Protein AF-A0A2K3LDS4-F1 (afdb_monomer_lite)

Organism: Trifolium pratense (NCBI:txid57577)

InterPro domains:
  IPR001578 Peptidase C12, ubiquitin carboxyl-terminal hydrolase [PF01088] (26-78)
  IPR001578 Peptidase C12, ubiquitin carboxyl-terminal hydrolase [PS52048] (1-93)
  IPR001578 Peptidase C12, ubiquitin carboxyl-terminal hydrolase [PTHR10589] (26-94)
  IPR038765 Papain-like cysteine peptidase superfamily [SSF54001] (24-93)

Sequence (99 aa):
MLENKGRVPVKLVVNESAISIADNLATDDVNTHFICFACVDGELYELDGRKSAPISHGPSSPSALLKDSAKAIQSMIEKNPDSLNFNVIAISKKSSDGY

Radius of gyration: 16.21 Å; chains: 1; bounding box: 44×38×44 Å

pLDDT: mean 74.81, std 20.46, range [30.16, 97.5]

Structure (mmCIF, N/CA/C/O backbone):
data_AF-A0A2K3LDS4-F1
#
_entry.id   AF-A0A2K3LDS4-F1
#
loop_
_atom_site.group_PDB
_atom_site.id
_atom_site.type_symbol
_atom_site.label_atom_id
_atom_site.label_alt_id
_atom_site.label_comp_id
_atom_site.label_asym_id
_atom_site.label_entity_id
_atom_site.label_seq_id
_atom_site.pdbx_PDB_ins_code
_atom_site.Cartn_x
_atom_site.Cartn_y
_atom_site.Cartn_z
_atom_site.occupancy
_atom_site.B_iso_or_equiv
_atom_site.auth_seq_id
_atom_site.auth_comp_id
_atom_site.auth_asym_id
_atom_site.auth_atom_id
_atom_site.pdbx_PDB_model_num
ATOM 1 N N . MET A 1 1 ? -29.052 -2.428 13.292 1.00 31.22 1 MET A N 1
ATOM 2 C CA . MET A 1 1 ? -28.456 -1.104 13.562 1.00 31.22 1 MET A CA 1
ATOM 3 C C . MET A 1 1 ? -26.984 -1.168 13.194 1.00 31.22 1 MET A C 1
ATOM 5 O O . MET A 1 1 ? -26.221 -1.775 13.927 1.00 31.22 1 MET A O 1
ATOM 9 N N . LEU A 1 2 ? -26.600 -0.610 12.049 1.00 30.16 2 LEU A N 1
ATOM 10 C CA . LEU A 1 2 ? -25.206 -0.278 11.757 1.00 30.16 2 LEU A CA 1
ATOM 11 C C . LEU A 1 2 ? -25.203 1.227 11.512 1.00 30.16 2 LEU A C 1
ATOM 13 O O . LEU A 1 2 ? -25.676 1.701 10.480 1.00 30.16 2 LEU A O 1
ATOM 17 N N . GLU A 1 3 ? -24.802 1.982 12.529 1.00 33.22 3 GLU A N 1
ATOM 18 C CA . GLU A 1 3 ? -24.664 3.429 12.427 1.00 33.22 3 GLU A CA 1
ATOM 19 C C . GLU A 1 3 ? -23.467 3.737 11.526 1.00 33.22 3 GLU A C 1
ATOM 21 O O . GLU A 1 3 ? -22.310 3.646 11.932 1.00 33.22 3 GLU A O 1
ATOM 26 N N . ASN A 1 4 ? -23.755 4.101 10.279 1.00 42.44 4 ASN A N 1
ATOM 27 C CA . ASN A 1 4 ? -22.767 4.581 9.327 1.00 42.44 4 ASN A CA 1
ATOM 28 C C . ASN A 1 4 ? -22.353 6.017 9.701 1.00 42.44 4 ASN A C 1
ATOM 30 O O . ASN A 1 4 ? -22.812 6.995 9.110 1.00 42.44 4 ASN A O 1
ATOM 34 N N . LYS A 1 5 ? -21.519 6.161 10.737 1.00 37.97 5 LYS A N 1
ATOM 35 C CA . LYS A 1 5 ? -20.929 7.446 11.140 1.00 37.97 5 LYS A CA 1
ATOM 36 C C . LYS A 1 5 ? -19.611 7.685 10.402 1.00 37.97 5 LYS A C 1
ATOM 38 O O . LYS A 1 5 ? -18.524 7.500 10.933 1.00 37.97 5 LYS A O 1
ATOM 43 N N . GLY A 1 6 ? -19.736 8.143 9.158 1.00 43.12 6 GLY A N 1
ATOM 44 C CA . GLY A 1 6 ? -18.926 9.251 8.641 1.00 43.12 6 GLY A CA 1
ATOM 45 C C . GLY A 1 6 ? -17.400 9.113 8.582 1.00 43.12 6 GLY A C 1
ATOM 46 O O . GLY A 1 6 ? -16.728 10.140 8.684 1.00 43.12 6 GLY A O 1
ATOM 47 N N . ARG A 1 7 ? -16.826 7.923 8.365 1.00 47.62 7 ARG A N 1
ATOM 48 C CA . ARG A 1 7 ? -15.384 7.789 8.090 1.00 47.62 7 ARG A CA 1
ATOM 49 C C . ARG A 1 7 ? -15.160 7.404 6.631 1.00 47.62 7 ARG A C 1
ATOM 51 O O . ARG A 1 7 ? -15.422 6.280 6.227 1.00 47.62 7 ARG A O 1
ATOM 58 N N . VAL A 1 8 ? -14.718 8.372 5.831 1.00 43.12 8 VAL A N 1
ATOM 59 C CA . VAL A 1 8 ? -14.377 8.151 4.421 1.00 43.12 8 VAL A CA 1
ATOM 60 C C . VAL A 1 8 ? -13.049 7.382 4.387 1.00 43.12 8 VAL A C 1
ATOM 62 O O . VAL A 1 8 ? -12.076 7.887 4.952 1.00 43.12 8 VAL A O 1
ATOM 65 N N . PRO A 1 9 ? -12.971 6.175 3.797 1.00 50.19 9 PRO A N 1
ATOM 66 C CA . PRO A 1 9 ? -11.705 5.463 3.676 1.00 50.19 9 PRO A CA 1
ATOM 67 C C . PRO A 1 9 ? -10.784 6.255 2.743 1.00 50.19 9 PRO A C 1
ATOM 69 O O . PRO A 1 9 ? -11.168 6.565 1.615 1.00 50.19 9 PRO A O 1
ATOM 72 N N . VAL A 1 10 ? -9.588 6.608 3.218 1.00 49.25 10 VAL A N 1
ATOM 73 C CA . VAL A 1 10 ? -8.564 7.236 2.377 1.00 49.25 10 VAL A CA 1
ATOM 74 C C . VAL A 1 10 ? -8.074 6.188 1.386 1.00 49.25 10 VAL A C 1
ATOM 76 O O . VAL A 1 10 ? 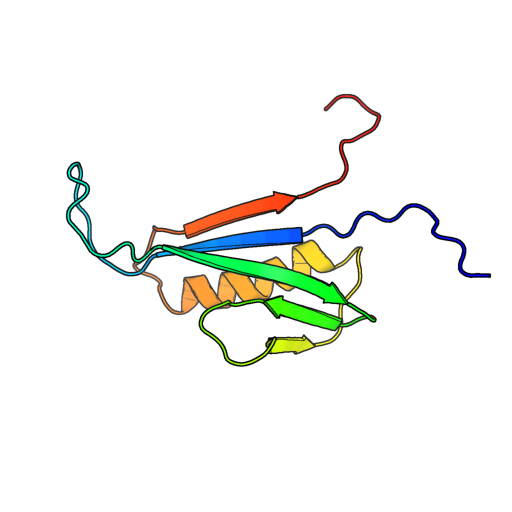-7.346 5.288 1.773 1.00 49.25 10 VAL A O 1
ATOM 79 N N . LYS A 1 11 ? -8.493 6.247 0.125 1.00 57.94 11 LYS A N 1
ATOM 80 C CA . LYS A 1 11 ? -8.018 5.296 -0.893 1.00 57.94 11 LYS A CA 1
ATOM 81 C C . LYS A 1 11 ? -6.741 5.841 -1.515 1.00 57.94 11 LYS A C 1
ATOM 83 O O . LYS A 1 11 ? -6.731 6.991 -1.955 1.00 57.94 11 LYS A O 1
ATOM 88 N N . LEU A 1 12 ? -5.679 5.043 -1.533 1.00 57.69 12 LEU A N 1
ATOM 89 C CA . LEU A 1 12 ? -4.417 5.417 -2.170 1.00 57.69 12 LEU A CA 1
ATOM 90 C C . LEU A 1 12 ? -4.306 4.673 -3.494 1.00 57.69 12 LEU A C 1
ATOM 92 O O . LEU A 1 12 ? -4.378 3.448 -3.510 1.00 57.69 12 LEU A O 1
ATOM 96 N N . VAL A 1 13 ? -4.160 5.410 -4.588 1.00 61.91 13 VAL A N 1
ATOM 97 C CA . VAL A 1 13 ? -3.967 4.843 -5.923 1.00 61.91 13 VAL A CA 1
ATOM 98 C C . VAL A 1 13 ? -2.536 5.120 -6.352 1.00 61.91 13 VAL A C 1
ATOM 100 O O . VAL A 1 13 ? -2.096 6.270 -6.336 1.00 61.91 13 VAL A O 1
ATOM 103 N N . VAL A 1 14 ? -1.822 4.071 -6.734 1.00 57.78 14 VAL A N 1
ATOM 104 C CA . VAL A 1 14 ? -0.479 4.153 -7.303 1.00 57.78 14 VAL A CA 1
ATOM 105 C C . VAL A 1 14 ? -0.540 3.773 -8.763 1.00 57.78 14 VAL A C 1
ATOM 107 O O . VAL A 1 14 ? -1.132 2.757 -9.108 1.00 57.78 14 VAL A O 1
ATOM 110 N N . ASN A 1 15 ? 0.062 4.600 -9.608 1.00 56.91 15 ASN A N 1
ATOM 111 C CA . ASN A 1 15 ? 0.407 4.237 -10.970 1.00 56.91 15 ASN A CA 1
ATOM 112 C C . ASN A 1 15 ? 1.876 3.816 -10.979 1.00 56.91 15 ASN A C 1
ATOM 114 O O . ASN A 1 15 ? 2.729 4.642 -10.655 1.00 56.91 15 ASN A O 1
ATOM 118 N N . GLU A 1 16 ? 2.161 2.567 -11.326 1.00 49.25 16 GLU A N 1
ATOM 119 C CA . GLU A 1 16 ? 3.521 2.086 -11.577 1.00 49.25 16 GLU A CA 1
ATOM 120 C C . GLU A 1 16 ? 3.665 1.825 -13.081 1.00 49.25 16 GLU A C 1
ATOM 122 O O . GLU A 1 16 ? 2.824 1.146 -13.680 1.00 49.25 16 GLU A O 1
ATOM 127 N N . SER A 1 17 ? 4.705 2.384 -13.707 1.00 54.34 17 SER A N 1
ATOM 128 C CA . SER A 1 17 ? 5.087 2.031 -15.075 1.00 54.34 17 SER A CA 1
ATOM 129 C C . SER A 1 17 ? 6.384 1.228 -15.094 1.00 54.34 17 SER A C 1
ATOM 131 O O . SER A 1 17 ? 7.327 1.502 -14.346 1.00 54.34 17 SER A O 1
ATOM 133 N N . ALA A 1 18 ? 6.437 0.255 -16.003 1.00 46.19 18 ALA A N 1
ATOM 134 C CA . ALA A 1 18 ? 7.681 -0.345 -16.454 1.00 46.19 18 ALA A CA 1
ATOM 135 C C . ALA A 1 18 ? 7.928 0.030 -17.928 1.00 46.19 18 ALA A C 1
ATOM 137 O O . ALA A 1 18 ? 7.125 -0.312 -18.790 1.00 46.19 18 ALA A O 1
ATOM 138 N N . ILE A 1 19 ? 9.090 0.651 -18.179 1.00 39.56 19 ILE A N 1
ATOM 139 C CA . ILE A 1 19 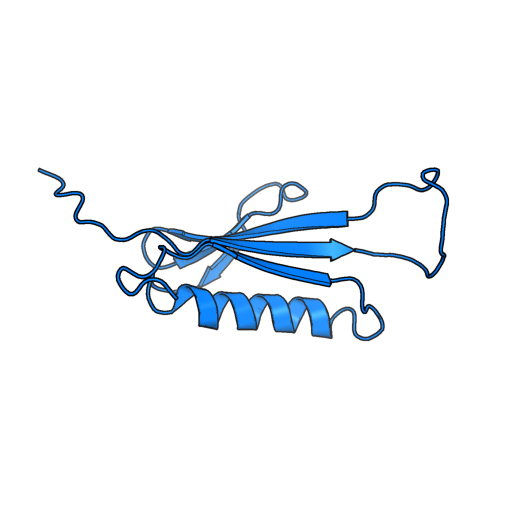? 9.854 0.776 -19.445 1.00 39.56 19 ILE A CA 1
ATOM 140 C C . ILE A 1 19 ? 9.942 2.157 -20.146 1.00 39.56 19 ILE A C 1
ATOM 142 O O . ILE A 1 19 ? 8.958 2.837 -20.409 1.00 39.56 19 ILE A O 1
ATOM 146 N N . SER A 1 20 ? 11.228 2.468 -20.402 1.00 40.78 20 SER A N 1
ATOM 147 C CA . SER A 1 20 ? 11.977 3.400 -21.268 1.00 40.78 20 SER A CA 1
ATOM 148 C C . SER A 1 20 ? 11.479 4.811 -21.589 1.00 40.78 20 SER A C 1
ATOM 150 O O . SER A 1 20 ? 10.466 5.024 -22.240 1.00 40.78 20 SER A O 1
ATOM 152 N N . ILE A 1 21 ? 12.363 5.756 -21.257 1.00 50.19 21 ILE A N 1
ATOM 153 C CA . ILE A 1 21 ? 12.531 7.101 -21.816 1.00 50.19 21 ILE A CA 1
ATOM 154 C C . ILE A 1 21 ? 12.123 7.252 -23.299 1.00 50.19 21 ILE A C 1
ATOM 156 O O . ILE A 1 21 ? 12.851 6.793 -24.169 1.00 50.19 21 ILE A O 1
ATOM 160 N N . ALA A 1 22 ? 11.048 7.985 -23.605 1.00 41.00 22 ALA A N 1
ATOM 161 C CA . ALA A 1 22 ? 10.973 8.830 -24.806 1.00 41.00 22 ALA A CA 1
ATOM 162 C C . ALA A 1 22 ? 9.713 9.706 -24.826 1.00 41.00 22 ALA A C 1
ATOM 164 O O . ALA A 1 22 ? 8.604 9.275 -24.527 1.00 41.00 22 ALA A O 1
ATOM 165 N N . ASP A 1 23 ? 9.932 10.951 -25.221 1.00 53.69 23 ASP A N 1
ATOM 166 C CA . ASP A 1 23 ? 8.944 11.964 -25.561 1.00 53.69 23 ASP A CA 1
ATOM 167 C C . ASP A 1 23 ? 8.199 11.567 -26.859 1.00 53.69 23 ASP A C 1
ATOM 169 O O . ASP A 1 23 ? 8.833 11.143 -27.823 1.00 53.69 23 ASP A O 1
ATOM 173 N N . ASN A 1 24 ? 6.878 11.766 -26.900 1.00 56.84 24 ASN A N 1
ATOM 174 C CA . ASN A 1 24 ? 6.005 11.771 -28.090 1.00 56.84 24 ASN A CA 1
ATOM 175 C C . ASN A 1 24 ? 5.958 10.523 -29.003 1.00 56.84 24 ASN A C 1
ATOM 177 O O . ASN A 1 24 ? 6.719 10.423 -29.960 1.00 56.84 24 ASN A O 1
ATOM 181 N N . LEU A 1 25 ? 4.937 9.674 -28.806 1.00 40.38 25 LEU A N 1
ATOM 182 C CA . LEU A 1 25 ? 3.992 9.124 -29.807 1.00 40.38 25 LEU A CA 1
ATOM 183 C C . LEU A 1 25 ? 3.215 7.973 -29.148 1.00 40.38 25 LEU A C 1
ATOM 185 O O . LEU A 1 25 ? 3.797 7.035 -28.617 1.00 40.38 25 LEU A O 1
ATOM 189 N N .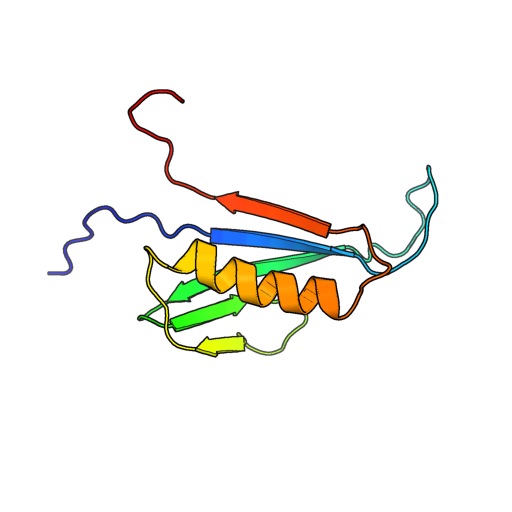 ALA A 1 26 ? 1.883 8.041 -29.158 1.00 50.53 26 ALA A N 1
ATOM 190 C CA . ALA A 1 26 ? 1.019 6.981 -28.639 1.00 50.53 26 ALA A CA 1
ATOM 191 C C . ALA A 1 26 ? 1.009 5.767 -29.591 1.00 50.53 26 ALA A C 1
ATOM 193 O O . ALA A 1 26 ? 0.029 5.535 -30.298 1.00 50.53 26 ALA A O 1
ATOM 194 N N . THR A 1 27 ? 2.117 5.026 -29.637 1.00 46.78 27 THR A N 1
ATOM 195 C CA . THR A 1 27 ? 2.255 3.768 -30.393 1.00 46.78 27 THR A CA 1
ATOM 196 C C . THR A 1 27 ? 2.838 2.615 -29.579 1.00 46.78 27 THR A C 1
ATOM 198 O O . THR A 1 27 ? 2.902 1.508 -30.104 1.00 46.78 27 THR A O 1
ATOM 201 N N . ASP A 1 28 ? 3.192 2.829 -28.311 1.00 46.00 28 ASP A N 1
ATOM 202 C CA . ASP A 1 28 ? 3.790 1.793 -27.468 1.00 46.00 28 ASP A CA 1
ATOM 203 C C . ASP A 1 28 ? 2.795 1.229 -26.446 1.00 46.00 28 ASP A C 1
ATOM 205 O O . ASP A 1 28 ? 1.915 1.930 -25.940 1.00 46.00 28 ASP A O 1
ATOM 209 N N . ASP A 1 29 ? 2.942 -0.072 -26.187 1.00 47.62 29 ASP A N 1
ATOM 210 C CA . ASP A 1 29 ? 2.195 -0.880 -25.222 1.00 47.62 29 ASP A CA 1
ATOM 211 C C . ASP A 1 29 ? 1.973 -0.090 -23.919 1.00 47.62 29 ASP A C 1
ATOM 213 O O . ASP A 1 29 ? 2.929 0.317 -23.252 1.00 47.62 29 ASP A O 1
ATOM 217 N N . VAL A 1 30 ? 0.713 0.193 -23.568 1.00 50.16 30 VAL A N 1
ATOM 218 C CA . VAL A 1 30 ? 0.385 1.031 -22.404 1.00 50.16 30 VAL A CA 1
ATOM 219 C C . VAL A 1 30 ? 0.758 0.262 -21.137 1.00 50.16 30 VAL A C 1
ATOM 221 O O . VAL A 1 30 ? -0.015 -0.540 -20.618 1.00 50.16 30 VAL A O 1
ATOM 224 N N . ASN A 1 31 ? 1.971 0.499 -20.642 1.00 58.16 31 ASN A N 1
ATOM 225 C CA . ASN A 1 31 ? 2.560 -0.277 -19.552 1.00 58.16 31 ASN A CA 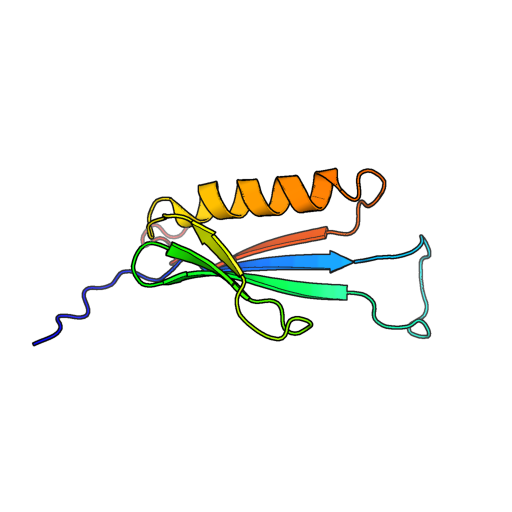1
ATOM 226 C C . ASN A 1 31 ? 2.353 0.355 -18.164 1.00 58.16 31 ASN A C 1
ATOM 228 O O . ASN A 1 31 ? 3.033 -0.002 -17.202 1.00 58.16 31 ASN A O 1
ATOM 232 N N . THR A 1 32 ? 1.422 1.303 -18.054 1.00 62.16 32 THR A N 1
ATOM 233 C CA . THR A 1 32 ? 1.011 1.934 -16.795 1.00 62.16 32 THR A CA 1
ATOM 234 C C . THR A 1 32 ? -0.094 1.122 -16.128 1.00 62.16 32 THR A C 1
ATOM 236 O O . THR A 1 32 ? -1.097 0.764 -16.749 1.00 62.16 32 THR A O 1
ATOM 239 N N . HIS A 1 33 ? 0.094 0.799 -14.850 1.00 79.88 33 HIS A N 1
ATOM 240 C CA . HIS A 1 33 ? -0.832 -0.022 -14.082 1.00 79.88 33 HIS A CA 1
ATOM 241 C C . HIS A 1 33 ? -1.244 0.669 -12.785 1.00 79.88 33 HIS A C 1
ATOM 243 O O . HIS A 1 33 ? -0.406 1.202 -12.062 1.00 79.88 33 HIS A O 1
ATOM 249 N N . PHE A 1 34 ? -2.544 0.629 -12.484 1.00 84.31 34 PHE A N 1
ATOM 250 C CA . PHE A 1 34 ? -3.091 1.184 -11.254 1.00 84.31 34 PHE A CA 1
ATOM 251 C C . PHE A 1 34 ? -3.266 0.115 -10.181 1.00 84.31 34 PHE A C 1
ATOM 253 O O . PHE A 1 34 ? -4.008 -0.849 -10.371 1.00 84.31 34 PHE A O 1
ATOM 260 N N . ILE A 1 35 ? -2.669 0.374 -9.024 1.00 89.19 35 ILE A N 1
ATOM 261 C CA . ILE A 1 35 ? -2.801 -0.415 -7.803 1.00 89.19 35 ILE A CA 1
ATOM 262 C C . ILE A 1 35 ? -3.504 0.442 -6.757 1.00 89.19 35 ILE A C 1
ATOM 264 O O . ILE A 1 35 ? -3.171 1.614 -6.573 1.00 89.19 35 ILE A O 1
ATOM 268 N N . CYS A 1 36 ? -4.489 -0.125 -6.066 1.00 91.94 36 CYS A N 1
ATOM 269 C CA . CYS A 1 36 ? -5.233 0.574 -5.023 1.00 91.94 36 CYS A CA 1
ATOM 270 C C . CYS A 1 36 ? -4.977 -0.057 -3.654 1.00 91.94 36 CYS A C 1
ATOM 272 O O . CYS A 1 36 ? -5.086 -1.269 -3.504 1.00 91.94 36 CYS A O 1
ATOM 274 N N . PHE A 1 37 ? -4.701 0.767 -2.646 1.00 93.56 37 PHE A N 1
ATOM 275 C CA . PHE A 1 37 ? -4.605 0.336 -1.257 1.00 93.56 37 PHE A CA 1
ATOM 276 C C . PHE A 1 37 ? -5.841 0.755 -0.461 1.00 93.56 37 PHE A C 1
ATOM 278 O O . PHE A 1 37 ? -6.281 1.913 -0.512 1.00 93.56 37 PHE A O 1
ATOM 285 N N . ALA A 1 38 ? -6.393 -0.189 0.300 1.00 91.38 38 ALA A N 1
ATOM 286 C CA . ALA A 1 38 ? -7.573 0.018 1.130 1.00 91.38 38 ALA A CA 1
ATOM 287 C C . ALA A 1 38 ? -7.451 -0.707 2.473 1.00 91.38 38 ALA A C 1
ATOM 289 O O . ALA A 1 38 ? -6.937 -1.819 2.545 1.00 91.38 38 ALA A O 1
ATOM 290 N N . CYS A 1 39 ? -7.978 -0.091 3.534 1.00 92.69 39 CYS A N 1
ATOM 291 C CA . CYS A 1 39 ? -8.172 -0.767 4.811 1.00 92.69 39 CYS A CA 1
ATOM 292 C C . CYS A 1 39 ? -9.581 -1.368 4.852 1.00 92.69 39 CYS A C 1
ATOM 294 O O . CYS A 1 39 ? -10.564 -0.623 4.787 1.00 92.69 39 CYS A O 1
ATOM 296 N N . VAL A 1 40 ? -9.671 -2.690 4.960 1.00 90.75 40 VAL A N 1
ATOM 297 C CA . VAL A 1 40 ? -10.930 -3.440 5.066 1.00 90.75 40 VAL A CA 1
ATOM 298 C C . VAL A 1 40 ? -10.824 -4.340 6.289 1.00 90.75 40 VAL A C 1
ATOM 300 O O . VAL A 1 40 ? -9.824 -5.030 6.449 1.00 90.75 40 VAL A O 1
ATOM 303 N N . ASP A 1 41 ? -11.809 -4.267 7.185 1.00 92.88 41 ASP A N 1
ATOM 304 C CA . ASP A 1 41 ? -11.898 -5.094 8.399 1.00 92.88 41 ASP A CA 1
ATOM 305 C C . ASP A 1 41 ? -10.622 -5.136 9.268 1.00 92.88 41 ASP A C 1
ATOM 307 O O . ASP A 1 41 ? -10.315 -6.133 9.911 1.00 92.88 41 ASP A O 1
ATOM 311 N N . GLY A 1 42 ? -9.892 -4.014 9.335 1.00 93.88 42 GLY A N 1
ATOM 312 C CA . GLY A 1 42 ? -8.678 -3.886 10.154 1.00 93.88 42 GLY A CA 1
ATOM 313 C C . GLY A 1 42 ? -7.395 -4.365 9.472 1.00 93.88 42 GLY A C 1
ATOM 314 O O . GLY A 1 42 ? -6.367 -4.498 10.132 1.00 93.88 42 GLY A O 1
ATOM 315 N N . GLU A 1 43 ? -7.425 -4.586 8.160 1.00 95.94 43 GLU A N 1
ATOM 316 C CA . GLU A 1 43 ? -6.303 -5.116 7.385 1.00 95.94 43 GLU A CA 1
ATOM 317 C C . GLU A 1 43 ? -6.045 -4.261 6.140 1.00 95.94 43 GLU A C 1
ATOM 319 O O . GLU A 1 43 ? -6.976 -3.690 5.564 1.00 95.94 43 GLU A O 1
ATOM 324 N N . LEU A 1 44 ? -4.774 -4.105 5.762 1.00 95.81 44 LEU A N 1
ATOM 325 C CA . LEU A 1 44 ? -4.364 -3.392 4.556 1.00 95.81 44 LEU A CA 1
ATOM 326 C C . LEU A 1 44 ? -4.364 -4.351 3.369 1.00 95.81 44 LEU A C 1
ATOM 328 O O . LEU A 1 44 ? -3.616 -5.326 3.359 1.00 95.81 44 LEU A O 1
ATOM 332 N N . TYR A 1 45 ? -5.141 -4.017 2.346 1.00 95.50 45 TYR A N 1
ATOM 333 C CA . TYR A 1 45 ? -5.185 -4.757 1.095 1.00 95.50 45 TYR A CA 1
ATOM 334 C C . TYR A 1 45 ? -4.644 -3.936 -0.064 1.00 95.50 45 TYR A C 1
ATOM 336 O O . TYR A 1 45 ? -4.997 -2.769 -0.232 1.00 95.50 45 TYR A O 1
ATOM 344 N N . GLU A 1 46 ? -3.843 -4.597 -0.889 1.00 94.25 46 GLU A N 1
ATOM 345 C CA . GLU A 1 46 ? -3.467 -4.181 -2.232 1.00 94.25 46 GLU A CA 1
ATOM 346 C C . GLU A 1 46 ? -4.432 -4.818 -3.239 1.00 94.25 46 GLU A C 1
ATOM 348 O O . GLU A 1 46 ? -4.634 -6.036 -3.264 1.00 94.25 46 GLU A O 1
ATOM 353 N N . LEU A 1 47 ? -5.037 -3.971 -4.064 1.00 90.75 47 LEU A N 1
ATOM 354 C CA . LEU A 1 47 ? -5.981 -4.320 -5.115 1.00 90.75 47 LEU A CA 1
ATOM 355 C C . LEU A 1 47 ? -5.321 -4.021 -6.461 1.00 90.75 47 LEU A C 1
ATOM 357 O O . LEU A 1 47 ? -5.310 -2.879 -6.925 1.00 90.75 47 LEU A O 1
ATOM 361 N N . ASP A 1 48 ? -4.768 -5.068 -7.059 1.00 87.69 48 ASP A N 1
ATOM 362 C CA . ASP A 1 48 ? -4.065 -5.057 -8.338 1.00 87.69 48 ASP A CA 1
ATOM 363 C C . ASP A 1 48 ? -4.875 -5.902 -9.336 1.00 87.69 48 ASP A C 1
ATOM 365 O O . ASP A 1 48 ? -5.094 -7.097 -9.133 1.00 87.69 48 ASP A O 1
ATOM 369 N N . GLY A 1 49 ? -5.343 -5.271 -10.416 1.00 83.62 49 GLY A N 1
ATOM 370 C CA . GLY A 1 49 ? -6.176 -5.923 -11.434 1.00 83.62 49 GLY A CA 1
ATOM 371 C C . GLY A 1 49 ? -5.453 -6.969 -12.295 1.00 83.62 49 GLY A C 1
ATOM 372 O O . GLY A 1 49 ? -6.110 -7.701 -13.030 1.00 83.62 49 GLY A O 1
ATOM 373 N N . ARG A 1 50 ? -4.119 -7.049 -12.228 1.00 86.44 50 ARG A N 1
ATOM 374 C CA . ARG A 1 50 ? -3.301 -8.089 -12.877 1.00 86.44 50 ARG A CA 1
ATOM 375 C C . ARG A 1 50 ? -3.150 -9.332 -11.995 1.00 86.44 50 ARG A C 1
ATOM 377 O O . ARG A 1 50 ? -2.637 -10.347 -12.466 1.00 86.44 50 ARG A O 1
ATOM 384 N N . LYS A 1 51 ? -3.589 -9.278 -10.735 1.00 86.12 51 LYS A N 1
ATOM 385 C CA . LYS A 1 51 ? -3.517 -10.391 -9.782 1.00 86.12 51 LYS A CA 1
ATOM 386 C C . LYS A 1 51 ? -4.857 -11.104 -9.661 1.00 86.12 51 LYS A C 1
ATOM 388 O O . LYS A 1 51 ? -5.919 -10.532 -9.874 1.00 86.12 51 LYS A O 1
ATOM 393 N N . SER A 1 52 ? -4.804 -12.387 -9.311 1.00 92.62 52 SER A N 1
ATOM 394 C CA . SER A 1 52 ? -5.998 -13.232 -9.186 1.00 92.62 52 SER A CA 1
ATOM 395 C C . SER A 1 52 ? -6.837 -12.931 -7.940 1.00 92.62 52 SER A C 1
ATOM 397 O O . SER A 1 52 ? -8.005 -13.313 -7.890 1.00 92.62 52 SER A O 1
ATOM 399 N N . ALA A 1 53 ? -6.252 -12.276 -6.933 1.00 91.81 53 ALA A N 1
ATOM 400 C CA . ALA A 1 53 ? -6.896 -11.938 -5.671 1.00 91.81 53 ALA A CA 1
ATOM 401 C C . ALA A 1 53 ? -6.216 -10.726 -4.999 1.00 91.81 53 ALA A C 1
ATOM 403 O O . ALA A 1 53 ? -5.058 -10.432 -5.312 1.00 91.81 53 ALA A O 1
ATOM 404 N N . PRO A 1 54 ? -6.900 -10.050 -4.051 1.00 92.56 54 PRO A N 1
ATOM 405 C CA . PRO A 1 54 ? -6.285 -9.048 -3.182 1.00 92.56 54 PRO A CA 1
ATOM 406 C C . PRO A 1 54 ? -5.074 -9.601 -2.423 1.00 92.56 54 PRO A C 1
ATOM 408 O O . PRO A 1 54 ? -5.103 -10.739 -1.950 1.00 92.56 54 PRO A O 1
ATOM 411 N N . ILE A 1 55 ? -4.040 -8.779 -2.246 1.00 95.19 55 ILE A N 1
ATOM 412 C CA . ILE A 1 55 ? -2.887 -9.114 -1.400 1.00 95.19 55 ILE A CA 1
ATOM 413 C C . ILE A 1 55 ? -3.047 -8.433 -0.048 1.00 95.19 55 ILE A C 1
ATOM 415 O O . ILE A 1 55 ? -3.220 -7.217 0.017 1.00 95.19 55 ILE A O 1
ATOM 419 N N . SER A 1 56 ? -2.941 -9.211 1.027 1.00 96.25 56 SER A N 1
ATOM 420 C CA . SER A 1 56 ? -2.832 -8.663 2.377 1.00 96.25 56 SER A CA 1
ATOM 421 C C . SER A 1 56 ? -1.412 -8.179 2.670 1.00 96.25 56 SER A C 1
ATOM 423 O O . SER A 1 56 ? -0.433 -8.883 2.419 1.00 96.25 56 SER A O 1
ATOM 425 N N . HIS A 1 57 ? -1.328 -6.990 3.260 1.00 95.75 57 HIS A N 1
ATOM 426 C CA . HIS A 1 57 ? -0.118 -6.393 3.831 1.00 95.75 57 HIS A CA 1
ATOM 427 C C . HIS A 1 57 ? -0.149 -6.365 5.371 1.00 95.7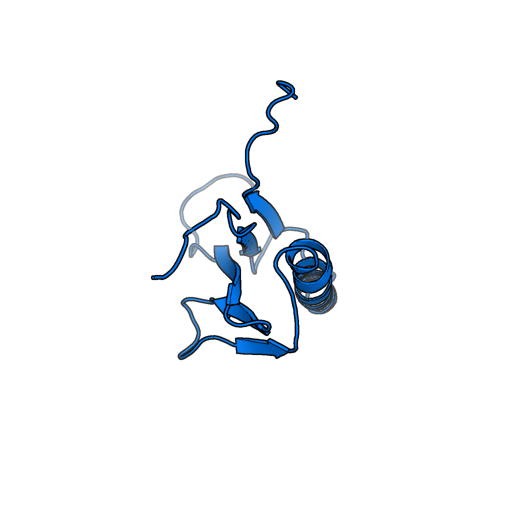5 57 HIS A C 1
ATOM 429 O O . HIS A 1 57 ? 0.696 -5.731 6.003 1.00 95.75 57 HIS A O 1
ATOM 435 N N . GLY A 1 58 ? -1.107 -7.065 5.988 1.00 97.19 58 GLY A N 1
ATOM 436 C CA . GLY A 1 58 ? -1.251 -7.179 7.439 1.00 97.19 58 GLY A CA 1
ATOM 437 C C . GLY A 1 58 ? -2.098 -6.079 8.102 1.00 97.19 58 GLY A C 1
ATOM 438 O O . GLY A 1 58 ? -2.764 -5.292 7.421 1.00 97.19 58 GLY A O 1
ATOM 439 N N . PRO A 1 59 ? -2.120 -6.035 9.451 1.00 97.50 59 PRO A N 1
ATOM 440 C CA . PRO A 1 59 ? -3.034 -5.183 10.210 1.00 97.50 59 PRO A CA 1
ATOM 441 C C . PRO A 1 59 ? -2.868 -3.691 9.912 1.00 97.50 59 PRO A C 1
ATOM 443 O O . PRO A 1 59 ? -1.753 -3.1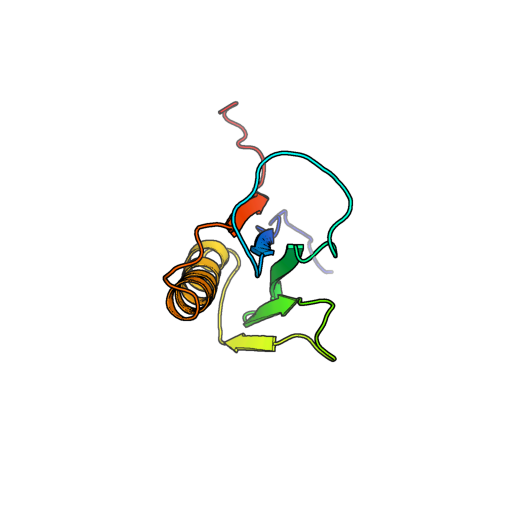71 9.875 1.00 97.50 59 PRO A O 1
ATOM 446 N N . SER A 1 60 ? -3.985 -2.979 9.772 1.00 96.31 60 SER A N 1
ATOM 447 C CA . SER A 1 60 ? -4.011 -1.525 9.604 1.00 96.31 60 SER A CA 1
ATOM 448 C C . SER A 1 60 ? -5.316 -0.919 10.138 1.00 96.31 60 SER A C 1
ATOM 450 O O . SER A 1 60 ? -6.151 -1.576 10.754 1.00 96.31 60 SER A O 1
ATOM 452 N N . SER A 1 61 ? -5.483 0.388 9.960 1.00 93.31 61 SER A N 1
ATOM 453 C CA . SER A 1 61 ? -6.678 1.123 10.372 1.00 93.31 61 SER A CA 1
ATOM 454 C C . SER A 1 61 ? -6.914 2.322 9.456 1.00 93.31 61 SER A C 1
ATOM 456 O O . SER A 1 61 ? -5.966 2.807 8.838 1.00 93.31 61 SER A O 1
ATOM 458 N N . PRO A 1 62 ? -8.124 2.911 9.427 1.00 88.38 62 PRO A N 1
ATOM 459 C CA . PRO A 1 62 ? -8.377 4.122 8.646 1.00 88.38 62 PRO A CA 1
ATOM 460 C C . PRO A 1 62 ? -7.416 5.286 8.948 1.00 88.38 62 PRO A C 1
ATOM 462 O O . PRO A 1 62 ? -7.125 6.082 8.064 1.00 88.38 62 PRO A O 1
ATOM 465 N N . SER A 1 63 ? -6.916 5.396 10.184 1.00 89.81 63 SER A N 1
ATOM 466 C CA . SER A 1 63 ? -5.924 6.410 10.580 1.00 89.81 63 SER A CA 1
ATOM 467 C C . SER A 1 63 ? -4.486 6.063 10.193 1.00 89.81 63 SER A C 1
ATOM 469 O O . SER A 1 63 ? -3.671 6.969 10.051 1.00 89.81 63 SER A O 1
ATOM 471 N N . ALA A 1 64 ? -4.161 4.778 10.041 1.00 92.31 64 ALA A N 1
ATOM 472 C CA . ALA A 1 64 ? -2.821 4.315 9.678 1.00 92.31 64 ALA A CA 1
ATOM 473 C C . ALA A 1 64 ? -2.668 4.048 8.170 1.00 92.31 64 ALA A C 1
ATOM 475 O O . ALA A 1 64 ? -1.546 4.017 7.674 1.00 92.31 64 ALA A O 1
ATOM 476 N N . LEU A 1 65 ? -3.783 3.946 7.437 1.00 89.88 65 LEU A N 1
ATOM 477 C CA . LEU A 1 65 ? -3.860 3.551 6.030 1.00 89.88 65 LEU A CA 1
ATOM 478 C C . LEU A 1 65 ? -2.863 4.285 5.131 1.00 89.88 65 LEU A C 1
ATOM 480 O O . LEU A 1 65 ? -2.140 3.637 4.381 1.00 89.88 65 LEU A O 1
ATOM 484 N N . LEU A 1 66 ? -2.761 5.614 5.238 1.00 90.56 66 LEU A N 1
ATOM 485 C CA . LEU A 1 66 ? -1.794 6.382 4.447 1.00 90.56 66 LEU A CA 1
ATOM 486 C C . LEU A 1 66 ? -0.348 5.955 4.743 1.00 90.56 66 LEU A C 1
ATOM 488 O O . LEU A 1 66 ? 0.431 5.734 3.821 1.00 90.56 66 LEU A O 1
ATOM 492 N N . LYS A 1 67 ? 0.003 5.819 6.027 1.00 94.38 67 LYS A N 1
ATOM 493 C CA . LYS A 1 67 ? 1.356 5.457 6.463 1.00 94.38 67 LYS A CA 1
ATOM 494 C C . LYS A 1 67 ? 1.707 4.023 6.076 1.00 94.38 67 LYS A C 1
ATOM 496 O O . LYS A 1 67 ? 2.826 3.779 5.642 1.00 94.38 67 LYS A O 1
ATOM 501 N N . ASP A 1 68 ? 0.782 3.087 6.246 1.00 95.50 68 ASP A N 1
ATOM 502 C CA . ASP A 1 68 ? 1.039 1.677 5.953 1.00 95.50 68 ASP A CA 1
ATOM 503 C C . ASP A 1 68 ? 1.082 1.417 4.445 1.00 95.50 68 ASP A C 1
ATOM 505 O O . ASP A 1 68 ? 1.993 0.738 3.976 1.00 95.50 68 ASP A O 1
ATOM 509 N N . SER A 1 69 ? 0.205 2.060 3.667 1.00 93.06 69 SER A N 1
ATOM 510 C CA . SER A 1 69 ? 0.280 2.003 2.202 1.00 93.06 69 SER A CA 1
ATOM 511 C C . SER A 1 69 ? 1.579 2.625 1.687 1.00 93.06 69 SER A C 1
ATOM 513 O O . SER A 1 69 ? 2.215 2.064 0.804 1.00 93.06 69 SER A O 1
ATOM 515 N N . ALA A 1 70 ? 2.031 3.744 2.267 1.00 92.75 70 ALA A N 1
ATOM 516 C CA . ALA A 1 70 ? 3.298 4.364 1.879 1.00 92.75 70 ALA A CA 1
ATOM 517 C C . ALA A 1 70 ? 4.499 3.422 2.063 1.00 92.75 70 ALA A C 1
ATOM 519 O O . ALA A 1 70 ? 5.397 3.438 1.228 1.00 92.75 70 ALA A O 1
ATOM 520 N N . LYS A 1 71 ? 4.507 2.573 3.100 1.00 94.81 71 LYS A N 1
ATOM 521 C CA . LYS A 1 71 ? 5.555 1.549 3.269 1.00 94.81 71 LYS A CA 1
ATOM 522 C C . LYS A 1 71 ? 5.511 0.512 2.148 1.00 94.81 71 LYS A C 1
ATOM 524 O O . LYS A 1 71 ? 6.549 0.209 1.574 1.00 94.81 71 LYS A O 1
ATOM 529 N N . ALA A 1 72 ? 4.321 0.005 1.816 1.00 91.62 72 ALA A N 1
ATOM 530 C CA . ALA A 1 72 ? 4.161 -0.957 0.726 1.00 91.62 72 ALA A CA 1
ATOM 531 C C . ALA A 1 72 ? 4.644 -0.369 -0.611 1.00 91.62 72 ALA A C 1
ATOM 533 O O . ALA A 1 72 ? 5.386 -1.019 -1.341 1.00 91.62 72 ALA A O 1
ATOM 534 N N . ILE A 1 73 ? 4.303 0.893 -0.882 1.00 91.25 73 ILE A N 1
ATOM 535 C CA . ILE A 1 73 ? 4.717 1.621 -2.089 1.00 91.25 73 ILE A CA 1
ATOM 536 C C . ILE A 1 73 ? 6.226 1.865 -2.112 1.00 91.25 73 ILE A C 1
ATOM 538 O O . ILE A 1 73 ? 6.849 1.683 -3.153 1.00 91.25 73 ILE A O 1
ATOM 542 N N . GLN A 1 74 ? 6.834 2.233 -0.981 1.00 90.94 74 GLN A N 1
ATOM 543 C CA . GLN A 1 74 ? 8.292 2.360 -0.883 1.00 90.94 74 GLN A CA 1
ATOM 544 C C . GLN A 1 74 ? 8.977 1.047 -1.261 1.00 90.94 74 GLN A C 1
ATOM 546 O O . GLN A 1 74 ? 9.879 1.061 -2.089 1.00 90.94 74 GLN A O 1
ATOM 551 N N . SER A 1 75 ? 8.480 -0.094 -0.775 1.00 89.25 75 SER A N 1
ATOM 552 C CA . SER A 1 75 ? 9.007 -1.406 -1.168 1.00 89.25 75 SER A CA 1
ATOM 553 C C . SER A 1 75 ? 8.792 -1.752 -2.648 1.00 89.25 75 SER A C 1
ATOM 555 O O . SER A 1 75 ? 9.494 -2.619 -3.164 1.00 89.25 75 SER A O 1
ATOM 557 N N . MET A 1 76 ? 7.831 -1.132 -3.340 1.00 87.06 76 MET A N 1
ATOM 558 C CA . MET A 1 76 ? 7.688 -1.257 -4.797 1.00 87.06 76 MET A CA 1
ATOM 559 C C . MET A 1 76 ? 8.734 -0.407 -5.526 1.00 87.06 76 MET A C 1
ATOM 561 O O . MET A 1 76 ? 9.431 -0.916 -6.398 1.00 87.06 76 MET A O 1
ATOM 565 N N . ILE A 1 77 ? 8.911 0.848 -5.103 1.00 86.44 77 ILE A N 1
ATOM 566 C CA . ILE A 1 77 ? 9.914 1.771 -5.659 1.00 86.44 77 ILE A CA 1
ATOM 567 C C . ILE A 1 77 ? 11.332 1.212 -5.465 1.00 86.44 77 ILE A C 1
ATOM 569 O O . ILE A 1 77 ? 12.126 1.203 -6.399 1.00 86.44 77 ILE A O 1
ATOM 573 N N . GLU A 1 78 ? 11.643 0.673 -4.285 1.00 88.75 78 GLU A N 1
ATOM 574 C CA . GLU A 1 78 ? 12.948 0.070 -3.972 1.00 88.75 78 GLU A CA 1
ATOM 575 C C . GLU A 1 78 ? 13.280 -1.145 -4.850 1.00 88.75 78 GLU A C 1
ATOM 577 O O . GLU A 1 78 ? 14.454 -1.419 -5.095 1.00 88.75 78 GLU A O 1
ATOM 582 N N . LYS A 1 79 ? 12.269 -1.875 -5.341 1.00 86.31 79 LYS A N 1
ATOM 583 C CA . LYS A 1 79 ? 12.466 -2.995 -6.279 1.00 86.31 79 LYS A CA 1
ATOM 584 C C . LYS A 1 79 ? 12.765 -2.524 -7.702 1.00 86.31 79 LYS A C 1
ATOM 586 O O . LYS A 1 79 ? 13.318 -3.302 -8.474 1.00 86.31 79 LYS A O 1
ATOM 591 N N . ASN A 1 80 ? 12.430 -1.276 -8.026 1.00 82.88 80 ASN A N 1
ATOM 592 C CA . ASN A 1 80 ? 12.606 -0.654 -9.336 1.00 82.88 80 ASN A CA 1
ATOM 593 C C . ASN A 1 80 ? 13.373 0.684 -9.208 1.00 82.88 80 ASN A C 1
ATOM 595 O O . ASN A 1 80 ? 12.849 1.723 -9.613 1.00 82.88 80 ASN A O 1
ATOM 599 N N . PRO A 1 81 ? 14.606 0.689 -8.655 1.00 83.19 81 PRO A N 1
ATOM 600 C CA . PRO A 1 81 ? 15.299 1.910 -8.220 1.00 83.19 81 PRO A CA 1
ATOM 601 C C . PRO A 1 81 ? 15.638 2.886 -9.357 1.00 83.19 81 PRO A C 1
ATOM 603 O O . PRO A 1 81 ? 15.777 4.082 -9.114 1.00 83.19 81 PRO A O 1
ATOM 606 N N . ASP A 1 82 ? 15.743 2.391 -10.591 1.00 84.94 82 ASP A N 1
ATOM 607 C CA . ASP A 1 82 ? 16.032 3.202 -11.778 1.00 84.94 82 ASP A CA 1
ATOM 608 C C . ASP A 1 82 ? 14.760 3.778 -12.434 1.00 84.94 82 ASP A C 1
ATOM 610 O O . ASP A 1 82 ? 14.840 4.553 -13.390 1.00 84.94 82 ASP A O 1
ATOM 614 N N . SER A 1 83 ? 13.570 3.403 -11.945 1.00 78.75 83 SER A N 1
ATOM 615 C CA . SER A 1 83 ? 12.294 3.891 -12.469 1.00 78.75 83 SER A CA 1
ATOM 616 C C . SER A 1 83 ? 11.846 5.154 -11.740 1.00 78.75 83 SER A C 1
ATOM 618 O O . SER A 1 83 ? 11.537 5.143 -10.550 1.00 78.75 83 SER A O 1
ATOM 620 N N . LEU A 1 84 ? 11.729 6.250 -12.488 1.00 78.62 84 LEU A N 1
ATOM 621 C CA . LEU A 1 84 ? 11.101 7.491 -12.019 1.00 78.62 84 LEU A CA 1
ATOM 622 C C . LEU A 1 84 ? 9.611 7.567 -12.387 1.00 78.62 84 LEU A C 1
ATOM 624 O O . LEU A 1 84 ? 8.954 8.577 -12.142 1.00 78.62 84 LEU A O 1
ATOM 628 N N . ASN A 1 85 ? 9.070 6.506 -12.985 1.00 79.44 85 ASN A N 1
ATOM 629 C CA . ASN A 1 85 ? 7.738 6.502 -13.571 1.00 79.44 85 ASN A CA 1
ATOM 630 C C . ASN A 1 85 ? 6.690 5.964 -12.594 1.00 79.44 85 ASN A C 1
ATOM 632 O O . ASN A 1 85 ? 6.044 4.943 -12.840 1.00 79.44 85 ASN A O 1
ATOM 636 N N . PHE A 1 86 ? 6.503 6.670 -11.486 1.00 80.12 86 PHE A N 1
ATOM 637 C CA . PHE A 1 86 ? 5.404 6.395 -10.575 1.00 80.12 86 PHE A CA 1
ATOM 638 C C . PHE A 1 86 ? 4.654 7.671 -10.210 1.00 80.12 86 PHE A C 1
ATOM 640 O O . PHE A 1 86 ? 5.211 8.766 -10.154 1.00 80.12 86 PHE A O 1
ATOM 647 N N . ASN A 1 87 ? 3.360 7.524 -9.950 1.00 84.81 87 ASN A N 1
ATOM 648 C CA . ASN A 1 87 ? 2.535 8.586 -9.388 1.00 84.81 87 ASN A CA 1
ATOM 649 C C . ASN A 1 87 ? 1.685 8.002 -8.261 1.00 84.81 87 ASN A C 1
ATOM 651 O O . ASN A 1 87 ? 1.202 6.876 -8.363 1.00 84.81 87 ASN A O 1
ATOM 655 N N . VAL A 1 88 ? 1.500 8.770 -7.192 1.00 87.19 88 VAL A N 1
ATOM 656 C CA . VAL A 1 88 ? 0.719 8.379 -6.023 1.00 87.19 88 VAL A CA 1
ATOM 657 C C . VAL A 1 88 ? -0.342 9.440 -5.765 1.00 87.19 88 VAL A C 1
ATOM 659 O O . VAL A 1 88 ? -0.033 10.611 -5.557 1.00 87.19 88 VAL A O 1
ATOM 662 N N . ILE A 1 89 ? -1.603 9.016 -5.733 1.00 87.38 89 ILE A N 1
ATOM 663 C CA . ILE A 1 89 ? -2.755 9.883 -5.486 1.00 87.38 89 ILE A CA 1
ATOM 664 C C . ILE A 1 89 ? -3.480 9.392 -4.239 1.00 87.38 89 ILE A C 1
ATOM 666 O O . ILE A 1 89 ? -4.002 8.277 -4.208 1.00 87.38 89 ILE A O 1
ATOM 670 N N . ALA A 1 90 ? -3.550 10.244 -3.218 1.00 86.88 90 ALA A N 1
ATOM 671 C CA . ALA A 1 90 ? -4.353 9.995 -2.029 1.00 86.88 90 ALA A CA 1
ATOM 672 C C . ALA A 1 90 ? -5.738 10.635 -2.180 1.00 86.88 90 ALA A C 1
ATOM 674 O O . ALA A 1 90 ? -5.859 11.843 -2.375 1.00 86.88 90 ALA A O 1
ATOM 675 N N . ILE A 1 91 ? -6.792 9.835 -2.040 1.00 85.19 91 ILE A N 1
ATOM 676 C CA . ILE A 1 91 ? -8.174 10.317 -2.000 1.00 85.19 91 ILE A CA 1
ATOM 677 C C . ILE A 1 91 ? -8.534 10.567 -0.541 1.00 85.19 91 ILE A C 1
ATOM 679 O O . ILE A 1 91 ? -8.739 9.622 0.217 1.00 85.19 91 ILE A O 1
ATOM 683 N N . SER A 1 92 ? -8.620 11.832 -0.137 1.00 81.62 92 SER A N 1
ATOM 684 C CA . SER A 1 92 ? -8.984 12.228 1.225 1.00 81.62 92 SER A CA 1
ATOM 685 C C . SER A 1 92 ? -10.349 12.915 1.272 1.00 81.62 92 SER A C 1
ATOM 687 O O . SER A 1 92 ? -10.878 13.406 0.272 1.00 81.62 92 SER A O 1
ATOM 689 N N . LYS A 1 93 ? -10.957 12.948 2.463 1.00 81.56 93 LYS A N 1
ATOM 690 C CA . LYS A 1 93 ? -12.127 13.796 2.696 1.00 81.56 93 LYS A CA 1
ATOM 691 C C . LYS A 1 93 ? -11.675 15.252 2.577 1.00 81.56 93 LYS A C 1
ATOM 693 O O . LYS A 1 93 ? -10.726 15.645 3.249 1.00 81.56 93 LYS A O 1
ATOM 698 N N . LYS A 1 94 ? -12.394 16.046 1.781 1.00 80.69 94 LYS A N 1
ATOM 699 C CA . LYS A 1 94 ? -12.219 17.501 1.752 1.00 80.69 94 LYS A CA 1
ATOM 700 C C . LYS A 1 94 ? -12.297 18.059 3.178 1.00 80.69 94 LYS A C 1
ATOM 702 O O . LYS A 1 94 ? -13.248 17.741 3.903 1.00 80.69 94 LYS A O 1
ATOM 707 N N . SER A 1 95 ? -11.309 18.864 3.563 1.00 77.38 95 SER A N 1
ATOM 708 C CA . SER A 1 95 ? -11.340 19.573 4.837 1.00 77.38 95 SER A CA 1
ATOM 709 C C . SER A 1 95 ? -12.568 20.492 4.872 1.00 77.38 95 SER A C 1
ATOM 711 O O . SER A 1 95 ? -12.973 21.067 3.856 1.00 77.38 95 SER A O 1
ATOM 713 N N . SER A 1 96 ? -13.200 20.622 6.037 1.00 76.81 96 SER A N 1
ATOM 714 C CA . SER A 1 96 ? -14.232 21.646 6.255 1.00 76.81 96 SER A CA 1
ATOM 715 C C . SER A 1 96 ? -13.666 23.065 6.188 1.00 76.81 96 SER A C 1
ATOM 717 O O . SER A 1 96 ? -14.427 24.020 6.063 1.00 76.81 96 SER A O 1
ATOM 719 N N . ASP A 1 97 ? -12.342 23.187 6.230 1.00 76.06 97 ASP A N 1
ATOM 720 C CA . ASP A 1 97 ? -11.632 24.432 6.497 1.00 76.06 97 ASP A CA 1
ATOM 721 C C . ASP A 1 97 ? -11.192 25.120 5.190 1.00 76.06 97 ASP A C 1
ATOM 723 O O . ASP A 1 97 ? -10.501 26.134 5.204 1.00 76.06 97 ASP A O 1
ATOM 727 N N . GLY A 1 98 ? -11.629 24.590 4.040 1.00 54.16 98 GLY A N 1
ATOM 728 C CA . GLY A 1 98 ? -11.486 25.226 2.729 1.00 54.16 98 GLY A CA 1
ATOM 729 C C . GLY A 1 98 ? -10.100 25.124 2.089 1.00 54.16 98 GLY A C 1
ATOM 730 O O . GLY A 1 98 ? -9.964 25.566 0.949 1.00 54.16 98 GLY A O 1
ATOM 731 N N . TYR A 1 99 ? -9.130 24.512 2.774 1.00 46.47 99 TYR A N 1
ATOM 732 C CA . TYR A 1 99 ? -7.784 24.205 2.275 1.00 46.47 99 TYR A CA 1
ATOM 733 C C . TYR A 1 99 ? -7.594 22.712 2.008 1.00 46.47 99 TYR A C 1
ATOM 735 O O . TYR A 1 99 ? -8.019 21.890 2.857 1.00 46.47 99 TYR A O 1
#

Foldseek 3Di:
DDPPPDQDQWKKKKWDFDDDDDDDDPPDDPRIFIWIWTQDPQWIWIDGPVDPDIDTPGGDDSVCRVVSVVVVVVVVCVVVVVDPPMDMDIDDDDDPVND

Secondary structure (DSSP, 8-state):
----------EEEEEEE-S----S-TTS---EEEEEEEEETTEEEEEETTSSSPEEEEE--TTTHHHHHHHHHHHHHHHSTT---EEEEEE-PPPTT--